Protein AF-A0A9D0NXU1-F1 (afdb_monomer_lite)

Sequence (115 aa):
MSVPAAFAGVILIWSTTPLAIQWSSEGGGYLFGVTARMALGLLFCLLAIRFTGVAMPWHGRARGTYLAAGLGIYGSMSLVYWGAQYVPSGWIAVLFGLSPLVTSIFAALWLTEQS

Secondary structure (DSSP, 8-state):
--HHHHHHHHHHHHHHHHHHHHHHHTTTHHHHHHHHHHHHHHHHHHHHHHHHT-----SHHHHHHHHHHHHHHHHHHHHHHHHTTTS-HHHHHHHHHHHHHHHHHHHHHHT----

Radius of gyration: 16.45 Å; chains: 1; bounding box: 38×28×47 Å

pLDDT: mean 90.26, std 7.22, range [52.94, 97.19]

Foldseek 3Di:
DPPVVVLVVQLVCLLCVLVQLLVLCPPPHNLRSLVVVLVVVVVVVVVVCVVVVDDQDPDPVSVVVCCVVSVVVSVVSSVSSVVSVPDPSNVSSVVRSCVVVVVVVCCVVPVVDDD

Structure (mmCIF, N/CA/C/O backbone):
data_AF-A0A9D0NXU1-F1
#
_entry.id   AF-A0A9D0NXU1-F1
#
loop_
_atom_site.group_PDB
_atom_site.id
_atom_site.type_symbol
_atom_site.label_atom_id
_atom_site.label_alt_id
_atom_site.label_comp_id
_atom_site.label_asym_id
_atom_site.label_entity_id
_atom_site.label_seq_id
_atom_site.pdbx_PDB_ins_code
_atom_site.Cartn_x
_atom_site.Cartn_y
_atom_site.Cartn_z
_atom_site.occupancy
_atom_site.B_iso_or_equiv
_atom_site.auth_seq_id
_atom_site.auth_comp_id
_atom_site.auth_asym_id
_atom_site.auth_atom_id
_atom_site.pdbx_PDB_model_num
ATOM 1 N N . MET A 1 1 ? -1.950 -15.961 18.280 1.00 65.00 1 MET A N 1
ATOM 2 C CA . MET A 1 1 ? -1.006 -16.126 17.149 1.00 65.00 1 MET A CA 1
ATOM 3 C C . MET A 1 1 ? 0.394 -15.858 17.671 1.00 65.00 1 MET A C 1
ATOM 5 O O . MET A 1 1 ? 0.531 -14.957 18.487 1.00 65.00 1 MET A O 1
ATOM 9 N N . SER A 1 2 ? 1.412 -16.625 17.276 1.00 87.12 2 SER A N 1
ATOM 10 C CA . SER A 1 2 ? 2.786 -16.320 17.688 1.00 87.12 2 SER A CA 1
ATOM 11 C C . SER A 1 2 ? 3.266 -15.059 16.959 1.00 87.12 2 SER A C 1
ATOM 13 O O . SER A 1 2 ? 3.247 -14.998 15.730 1.00 87.12 2 SER A O 1
ATOM 15 N N . VAL A 1 3 ? 3.676 -14.038 17.719 1.00 84.69 3 VAL A N 1
ATOM 16 C CA . VAL A 1 3 ? 4.202 -12.765 17.187 1.00 84.69 3 VAL A CA 1
ATOM 17 C C . VAL A 1 3 ? 5.319 -12.993 16.150 1.00 84.69 3 VAL A C 1
ATOM 19 O O . VAL A 1 3 ? 5.245 -12.390 15.079 1.00 84.69 3 VAL A O 1
ATOM 22 N N . PRO A 1 4 ? 6.275 -13.928 16.358 1.00 86.94 4 PRO A N 1
ATOM 23 C CA . PRO A 1 4 ? 7.290 -14.232 15.348 1.00 86.94 4 PRO A CA 1
ATOM 24 C C . PRO A 1 4 ? 6.722 -14.761 14.026 1.00 86.94 4 PRO A C 1
ATOM 26 O O . PRO A 1 4 ? 7.233 -14.415 12.965 1.00 86.94 4 PRO A O 1
ATOM 29 N N . ALA A 1 5 ? 5.654 -15.567 14.055 1.00 89.19 5 ALA A N 1
ATOM 30 C CA . ALA A 1 5 ? 5.047 -16.090 12.831 1.00 89.19 5 ALA A CA 1
ATOM 31 C C . ALA A 1 5 ? 4.302 -14.998 12.055 1.00 89.19 5 ALA A C 1
ATOM 33 O O . ALA A 1 5 ? 4.381 -14.957 10.829 1.00 89.19 5 ALA A O 1
ATOM 34 N N . ALA A 1 6 ? 3.622 -14.085 12.759 1.00 87.50 6 ALA A N 1
ATOM 35 C CA . ALA A 1 6 ? 3.004 -12.920 12.131 1.00 87.50 6 ALA A CA 1
ATOM 36 C C . ALA A 1 6 ? 4.065 -12.024 11.471 1.00 87.50 6 ALA A C 1
ATOM 38 O O . ALA A 1 6 ? 3.914 -11.640 10.313 1.00 87.50 6 ALA A O 1
ATOM 39 N N . PHE A 1 7 ? 5.174 -11.767 12.170 1.00 85.44 7 PHE A N 1
ATOM 40 C CA . PHE A 1 7 ? 6.291 -10.979 11.653 1.00 85.44 7 PHE A CA 1
ATOM 41 C C . PHE A 1 7 ? 6.950 -11.630 10.427 1.00 85.44 7 PHE A C 1
ATOM 43 O O . PHE A 1 7 ? 7.138 -10.973 9.404 1.00 85.44 7 PHE A O 1
ATOM 50 N N . ALA A 1 8 ? 7.222 -12.937 10.481 1.00 87.50 8 ALA A N 1
ATOM 51 C CA . ALA A 1 8 ? 7.747 -13.689 9.343 1.00 87.50 8 ALA A CA 1
ATOM 52 C C . ALA A 1 8 ? 6.791 -13.654 8.139 1.00 87.50 8 ALA A C 1
ATOM 54 O O . ALA A 1 8 ? 7.231 -13.466 7.006 1.00 87.50 8 ALA A O 1
ATOM 55 N N . GLY A 1 9 ? 5.480 -13.769 8.379 1.00 90.62 9 GLY A N 1
ATOM 56 C CA . GLY A 1 9 ? 4.461 -13.639 7.338 1.00 90.62 9 GLY A CA 1
ATOM 57 C C . GLY A 1 9 ? 4.489 -12.267 6.663 1.00 90.62 9 GLY A C 1
ATOM 58 O O . GLY A 1 9 ? 4.495 -12.187 5.436 1.00 90.62 9 GLY A O 1
ATOM 59 N N . VAL A 1 10 ? 4.582 -11.189 7.448 1.00 88.62 10 VAL A N 1
ATOM 60 C CA . VAL A 1 10 ? 4.705 -9.824 6.914 1.00 88.62 10 VAL A CA 1
ATOM 61 C C . VAL A 1 10 ? 5.969 -9.679 6.069 1.00 88.62 10 VAL A C 1
ATOM 63 O O . VAL A 1 10 ? 5.880 -9.193 4.943 1.00 88.62 10 VAL A O 1
ATOM 66 N N . ILE A 1 11 ? 7.122 -10.166 6.544 1.00 87.12 11 ILE A N 1
ATOM 67 C CA . ILE A 1 11 ? 8.377 -10.130 5.776 1.00 87.12 11 ILE A CA 1
ATOM 68 C C . ILE A 1 11 ? 8.229 -10.866 4.444 1.00 87.12 11 ILE A C 1
ATOM 70 O O . ILE A 1 11 ? 8.640 -10.339 3.412 1.00 87.12 11 ILE A O 1
ATOM 74 N N . LEU A 1 12 ? 7.636 -12.061 4.432 1.00 88.88 12 LEU A N 1
ATOM 75 C CA . LEU A 1 12 ? 7.450 -12.837 3.202 1.00 88.88 12 LEU A CA 1
ATOM 76 C C . LEU A 1 12 ? 6.575 -12.094 2.184 1.00 88.88 12 LEU A C 1
ATOM 78 O O . LEU A 1 12 ? 6.933 -11.998 1.010 1.00 88.88 12 LEU A O 1
ATOM 82 N N . ILE A 1 13 ? 5.459 -11.511 2.627 1.00 90.75 13 ILE A N 1
ATOM 83 C CA . ILE A 1 13 ? 4.561 -10.748 1.747 1.00 90.75 13 ILE A CA 1
ATOM 84 C C . ILE A 1 13 ? 5.263 -9.480 1.238 1.00 90.75 13 ILE A C 1
ATOM 86 O O . ILE A 1 13 ? 5.169 -9.127 0.061 1.00 90.75 13 ILE A O 1
ATOM 90 N N . TRP A 1 14 ? 5.972 -8.767 2.110 1.00 88.44 14 TRP A N 1
ATOM 91 C CA . TRP A 1 14 ? 6.532 -7.453 1.793 1.00 88.44 14 TRP A CA 1
ATOM 92 C C . TRP A 1 14 ? 7.858 -7.522 1.038 1.00 88.44 14 TRP A C 1
ATOM 94 O O . TRP A 1 14 ? 8.139 -6.625 0.252 1.00 88.44 14 TRP A O 1
ATOM 104 N N . SER A 1 15 ? 8.626 -8.602 1.180 1.00 84.94 15 SER A N 1
ATOM 105 C CA . SER A 1 15 ? 9.829 -8.845 0.373 1.00 84.94 15 SER A CA 1
ATOM 106 C C . SER A 1 15 ? 9.507 -9.291 -1.056 1.00 84.94 15 SER A C 1
ATOM 108 O O . SER A 1 15 ? 10.231 -8.948 -1.986 1.00 84.94 15 SER A O 1
ATOM 110 N N . THR A 1 16 ? 8.394 -10.001 -1.259 1.00 90.00 16 THR A N 1
ATOM 111 C CA . THR A 1 16 ? 7.938 -10.432 -2.595 1.00 90.00 16 THR A CA 1
ATOM 112 C C . THR A 1 16 ? 7.116 -9.364 -3.319 1.00 90.00 16 THR A C 1
ATOM 114 O O . THR A 1 16 ? 7.011 -9.372 -4.545 1.00 90.00 16 THR A O 1
ATOM 117 N N . THR A 1 17 ? 6.578 -8.389 -2.582 1.00 92.44 17 THR A N 1
ATOM 118 C CA . THR A 1 17 ? 5.777 -7.296 -3.143 1.00 92.44 17 THR A CA 1
ATOM 119 C C . THR A 1 17 ? 6.524 -6.477 -4.214 1.00 92.44 17 THR A C 1
ATOM 121 O O . THR A 1 17 ? 5.940 -6.255 -5.274 1.00 92.44 17 THR A O 1
ATOM 124 N N . PRO A 1 18 ? 7.779 -6.029 -4.014 1.00 91.25 18 PRO A N 1
ATOM 125 C CA . PRO A 1 18 ? 8.499 -5.241 -5.016 1.00 91.25 18 PRO A CA 1
ATOM 126 C C . PRO A 1 18 ? 8.747 -5.972 -6.332 1.00 91.25 18 PRO A C 1
ATOM 128 O O . PRO A 1 18 ? 8.768 -5.335 -7.381 1.00 91.25 18 PRO A O 1
ATOM 131 N N . LEU A 1 19 ? 8.871 -7.300 -6.295 1.00 89.31 19 LEU A N 1
ATOM 132 C CA . LEU A 1 19 ? 8.969 -8.108 -7.508 1.00 89.31 19 LEU A CA 1
ATOM 133 C C . LEU A 1 19 ? 7.672 -8.019 -8.326 1.00 89.31 19 LEU A C 1
ATOM 135 O O . LEU A 1 19 ? 7.708 -7.747 -9.523 1.00 89.31 19 LEU A O 1
ATOM 139 N N . ALA A 1 20 ? 6.518 -8.142 -7.664 1.00 90.25 20 ALA A N 1
ATOM 140 C CA . ALA A 1 20 ? 5.218 -7.967 -8.309 1.00 90.25 20 ALA A CA 1
ATOM 141 C C . ALA A 1 20 ? 4.994 -6.528 -8.815 1.00 90.25 20 ALA A C 1
ATOM 143 O O . ALA A 1 20 ? 4.364 -6.331 -9.853 1.00 90.25 20 ALA A O 1
ATOM 144 N N . ILE A 1 21 ? 5.518 -5.516 -8.111 1.00 91.69 21 ILE A N 1
ATOM 145 C CA . ILE A 1 21 ? 5.493 -4.113 -8.565 1.00 91.69 21 ILE A CA 1
ATOM 146 C C . ILE A 1 21 ? 6.249 -3.972 -9.886 1.00 91.69 21 ILE A C 1
ATOM 148 O O . ILE A 1 21 ? 5.717 -3.392 -10.829 1.00 91.69 21 ILE A O 1
ATOM 152 N N . GLN A 1 22 ? 7.452 -4.541 -9.971 1.00 89.19 22 GLN A N 1
ATOM 153 C CA . GLN A 1 22 ? 8.268 -4.476 -11.177 1.00 89.19 22 GLN A CA 1
ATOM 154 C C . GLN A 1 22 ? 7.551 -5.148 -12.355 1.00 89.19 22 GLN A C 1
ATOM 156 O O . GLN A 1 22 ? 7.287 -4.483 -13.354 1.00 89.19 22 GLN A O 1
ATOM 161 N N . TRP A 1 23 ? 7.097 -6.394 -12.190 1.00 90.25 23 TRP A N 1
ATOM 162 C CA . TRP A 1 23 ? 6.380 -7.129 -13.240 1.00 90.25 23 TRP A CA 1
ATOM 163 C C . TRP A 1 23 ? 5.074 -6.465 -13.678 1.00 90.25 23 TRP A C 1
ATOM 165 O O . TRP A 1 23 ? 4.773 -6.415 -14.863 1.00 90.25 23 TRP A O 1
ATOM 175 N N . SER A 1 24 ? 4.290 -5.924 -12.743 1.00 89.00 24 SER A N 1
ATOM 176 C CA . SER A 1 24 ? 3.031 -5.242 -13.089 1.00 89.00 24 SER A CA 1
ATOM 177 C C . SER A 1 24 ? 3.233 -3.877 -13.752 1.00 89.00 24 SER A C 1
ATOM 179 O O . SER A 1 24 ? 2.297 -3.345 -14.349 1.00 89.00 24 SER A O 1
ATOM 181 N N . SER A 1 25 ? 4.434 -3.304 -13.649 1.00 86.81 25 SER A N 1
ATOM 182 C CA . SER A 1 25 ? 4.802 -2.062 -14.332 1.00 86.81 25 SER A CA 1
ATOM 183 C C . SER A 1 25 ? 5.339 -2.289 -15.751 1.00 86.81 25 SER A C 1
ATOM 185 O O . SER A 1 25 ? 5.397 -1.337 -16.535 1.00 86.81 25 SER A O 1
ATOM 187 N N . GLU A 1 26 ? 5.686 -3.532 -16.100 1.00 83.88 26 GLU A N 1
ATOM 188 C CA . GLU A 1 26 ? 6.110 -3.908 -17.447 1.00 83.88 26 GLU A CA 1
ATOM 189 C C . GLU A 1 26 ? 4.908 -3.849 -18.409 1.00 83.88 26 GLU A C 1
ATOM 191 O O . GLU A 1 26 ? 3.834 -4.395 -18.158 1.00 83.88 26 GLU A O 1
ATOM 196 N N . GLY A 1 27 ? 5.062 -3.124 -19.519 1.00 80.56 27 GLY A N 1
ATOM 197 C CA . GLY A 1 27 ? 4.018 -2.940 -20.533 1.00 80.56 27 GLY A CA 1
ATOM 198 C C . GLY A 1 27 ? 3.108 -1.730 -20.289 1.00 80.56 27 GLY A C 1
ATOM 199 O O . GLY A 1 27 ? 3.188 -0.756 -21.031 1.00 80.56 27 GLY A O 1
ATOM 200 N N . GLY A 1 28 ? 2.243 -1.776 -19.268 1.00 76.00 28 GLY A N 1
ATOM 201 C CA . GLY A 1 28 ? 1.191 -0.763 -19.031 1.00 76.00 28 GLY A CA 1
ATOM 202 C C . GLY A 1 28 ? 1.651 0.538 -18.354 1.00 76.00 28 GLY A C 1
ATOM 203 O O . GLY A 1 28 ? 0.867 1.479 -18.221 1.00 76.00 28 GLY A O 1
ATOM 204 N N . GLY A 1 29 ? 2.911 0.597 -17.913 1.00 87.31 29 GLY A N 1
ATOM 205 C CA . GLY A 1 29 ? 3.462 1.697 -17.124 1.00 87.31 29 GLY A CA 1
ATOM 206 C C . GLY A 1 29 ? 3.122 1.599 -15.632 1.00 87.31 29 GLY A C 1
ATOM 207 O O . GLY A 1 29 ? 2.196 0.905 -15.209 1.00 87.31 29 GLY A O 1
ATOM 208 N N . TYR A 1 30 ? 3.880 2.323 -14.805 1.00 90.06 30 TYR A N 1
ATOM 209 C CA . TYR A 1 30 ? 3.787 2.212 -13.344 1.00 90.06 30 TYR A CA 1
ATOM 210 C C . TYR A 1 30 ? 2.417 2.640 -12.788 1.00 90.06 30 TYR A C 1
ATOM 212 O O . TYR A 1 30 ? 1.928 2.037 -11.833 1.00 90.06 30 TYR A O 1
ATOM 220 N N . LEU A 1 31 ? 1.779 3.644 -13.408 1.00 93.69 31 LEU A N 1
ATOM 221 C CA . LEU A 1 31 ? 0.445 4.130 -13.041 1.00 93.69 31 LEU A CA 1
ATOM 222 C C . LEU A 1 31 ? -0.614 3.038 -13.206 1.00 93.69 31 LEU A C 1
ATOM 224 O O . LEU A 1 31 ? -1.414 2.823 -12.303 1.00 93.69 31 LEU A O 1
ATOM 228 N N . PHE A 1 32 ? -0.583 2.298 -14.315 1.00 93.50 32 PHE A N 1
ATOM 229 C CA . PHE A 1 32 ? -1.507 1.188 -14.520 1.00 93.50 32 PHE A CA 1
ATOM 230 C C . PHE A 1 32 ? -1.321 0.107 -13.450 1.00 93.50 32 PHE A C 1
ATOM 232 O O . PHE A 1 32 ? -2.298 -0.300 -12.822 1.00 93.50 32 PHE A O 1
ATOM 239 N N . GLY A 1 33 ? -0.073 -0.299 -13.187 1.00 93.94 33 GLY A N 1
ATOM 240 C CA . GLY A 1 33 ? 0.240 -1.304 -12.169 1.00 93.94 33 GLY A CA 1
ATOM 241 C C . GLY A 1 33 ? -0.273 -0.917 -10.776 1.00 93.94 33 GLY A C 1
ATOM 242 O O . GLY A 1 33 ? -0.975 -1.701 -10.128 1.00 93.94 33 GLY A O 1
ATOM 243 N N . VAL A 1 34 ? -0.005 0.318 -10.326 1.00 95.44 34 VAL A N 1
ATOM 244 C CA . VAL A 1 34 ? -0.477 0.786 -9.012 1.00 95.44 34 VAL A CA 1
ATOM 245 C C . VAL A 1 34 ? -1.997 0.922 -8.967 1.00 95.44 34 VAL A C 1
ATOM 247 O O . VAL A 1 34 ? -2.614 0.440 -8.015 1.00 95.44 34 VAL A O 1
ATOM 250 N N . THR A 1 35 ? -2.631 1.510 -9.987 1.00 95.44 35 THR A N 1
ATOM 251 C CA . THR A 1 35 ? -4.089 1.677 -10.015 1.00 95.44 35 THR A CA 1
ATOM 252 C C . THR A 1 35 ? -4.800 0.325 -10.048 1.00 95.44 35 THR A C 1
ATOM 254 O O . THR A 1 35 ? -5.734 0.122 -9.273 1.00 95.44 35 THR A O 1
ATOM 257 N N . ALA A 1 36 ? -4.333 -0.628 -10.860 1.00 94.44 36 ALA A N 1
ATOM 258 C CA . ALA A 1 36 ? -4.894 -1.975 -10.924 1.00 94.44 36 ALA A CA 1
ATOM 259 C C . ALA A 1 36 ? -4.777 -2.694 -9.574 1.00 94.44 36 ALA A C 1
ATOM 261 O O . ALA A 1 36 ? -5.766 -3.228 -9.068 1.00 94.44 36 ALA A O 1
ATOM 262 N N . ARG A 1 37 ? -3.601 -2.644 -8.933 1.00 94.12 37 ARG A N 1
ATOM 263 C CA . ARG A 1 37 ? -3.393 -3.238 -7.605 1.00 94.12 37 ARG A CA 1
ATOM 264 C C . ARG A 1 37 ? -4.333 -2.647 -6.555 1.00 94.12 37 ARG A C 1
ATOM 266 O O . ARG A 1 37 ? -4.892 -3.386 -5.747 1.00 94.12 37 ARG A O 1
ATOM 273 N N . MET A 1 38 ? -4.501 -1.328 -6.548 1.00 95.56 38 MET A N 1
ATOM 274 C CA . MET A 1 38 ? -5.342 -0.635 -5.568 1.00 95.56 38 MET A CA 1
ATOM 275 C C . MET A 1 38 ? -6.831 -0.902 -5.815 1.00 95.56 38 MET A C 1
ATOM 277 O O . MET A 1 38 ? -7.572 -1.137 -4.862 1.00 95.56 38 MET A O 1
ATOM 281 N N . ALA A 1 39 ? -7.260 -0.962 -7.078 1.00 96.25 39 ALA A N 1
ATOM 282 C CA . ALA A 1 39 ? -8.624 -1.331 -7.450 1.00 96.25 39 ALA A CA 1
ATOM 283 C C . ALA A 1 39 ? -8.954 -2.784 -7.071 1.00 96.25 39 ALA A C 1
ATOM 285 O O . ALA A 1 39 ? -10.013 -3.040 -6.499 1.00 96.25 39 ALA A O 1
ATOM 286 N N . LEU A 1 40 ? -8.035 -3.724 -7.319 1.00 95.94 40 LEU A N 1
ATOM 287 C CA . LEU A 1 40 ? -8.186 -5.118 -6.895 1.00 95.94 40 LEU A CA 1
ATOM 288 C C . LEU A 1 40 ? -8.257 -5.228 -5.371 1.00 95.94 40 LEU A C 1
ATOM 290 O O . LEU A 1 40 ? -9.147 -5.894 -4.853 1.00 95.94 40 LEU A O 1
ATOM 294 N N . GLY A 1 41 ? -7.372 -4.538 -4.646 1.00 95.06 41 GLY A N 1
ATOM 295 C CA . GLY A 1 41 ? -7.405 -4.498 -3.183 1.00 95.06 41 GLY A CA 1
ATOM 296 C C . GLY A 1 41 ? -8.732 -3.960 -2.645 1.00 95.06 41 GLY A C 1
ATOM 297 O O . GLY A 1 41 ? -9.331 -4.571 -1.763 1.00 95.06 41 GLY A O 1
ATOM 298 N N . LEU A 1 42 ? -9.239 -2.867 -3.224 1.00 95.00 42 LEU A N 1
ATOM 299 C CA . LEU A 1 42 ? -10.549 -2.318 -2.879 1.00 95.00 42 LEU A CA 1
ATOM 300 C C . LEU A 1 42 ? -11.669 -3.333 -3.135 1.00 95.00 42 LEU A C 1
ATOM 302 O O . LEU A 1 42 ? -12.502 -3.548 -2.258 1.00 95.00 42 LEU A O 1
ATOM 306 N N . LEU A 1 43 ? -11.670 -3.989 -4.299 1.00 97.00 43 LEU A N 1
ATOM 307 C CA . LEU A 1 43 ? -12.648 -5.022 -4.635 1.00 97.00 43 LEU A CA 1
ATOM 308 C C . LEU A 1 43 ? -12.614 -6.177 -3.625 1.00 97.00 43 LEU A C 1
ATOM 310 O O . LEU A 1 43 ? -13.658 -6.547 -3.093 1.00 97.00 43 LEU A O 1
ATOM 314 N N . PHE A 1 44 ? -11.429 -6.709 -3.310 1.00 96.56 44 PHE A N 1
ATOM 315 C CA . PHE A 1 44 ? -11.274 -7.779 -2.323 1.00 96.56 44 PHE A CA 1
ATOM 316 C C . PHE A 1 44 ? -11.753 -7.358 -0.932 1.00 96.56 44 PHE A C 1
ATOM 318 O O . PHE A 1 44 ? -12.471 -8.120 -0.287 1.00 96.56 44 PHE A O 1
ATOM 325 N N . CYS A 1 45 ? -11.427 -6.144 -0.482 1.00 94.19 45 CYS A N 1
ATOM 326 C CA . CYS A 1 45 ? -11.907 -5.618 0.795 1.00 94.19 45 CYS A CA 1
ATOM 327 C C . CYS A 1 45 ? -13.436 -5.485 0.823 1.00 94.19 45 CYS A C 1
ATOM 329 O O . CYS A 1 45 ? -14.063 -5.880 1.803 1.00 94.19 45 CYS A O 1
ATOM 331 N N . LEU A 1 46 ? -14.055 -4.980 -0.249 1.00 93.75 46 LEU A N 1
ATOM 332 C CA . LEU A 1 46 ? -15.513 -4.866 -0.346 1.00 93.75 46 LEU A CA 1
ATOM 333 C C . LEU A 1 46 ? -16.196 -6.239 -0.335 1.00 93.75 46 LEU A C 1
ATOM 335 O O . LEU A 1 46 ? -17.202 -6.417 0.353 1.00 93.75 46 LEU A O 1
ATOM 339 N N . LEU A 1 47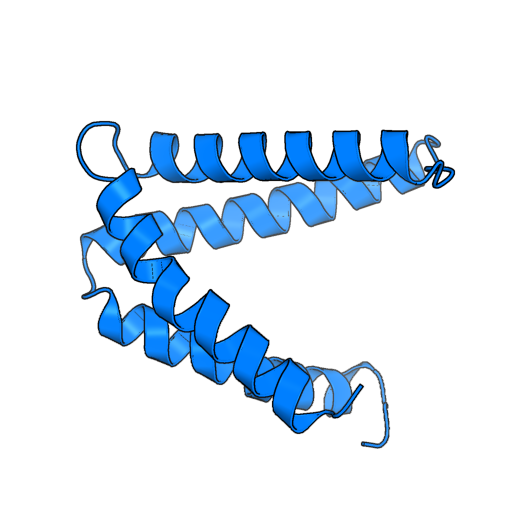 ? -15.633 -7.223 -1.041 1.00 96.19 47 LEU A N 1
ATOM 340 C CA . LEU A 1 47 ? -16.112 -8.606 -1.007 1.00 96.19 47 LEU A CA 1
ATOM 341 C C . LEU A 1 47 ? -15.966 -9.209 0.394 1.00 96.19 47 LEU A C 1
ATOM 343 O O . LEU A 1 47 ? -16.915 -9.797 0.906 1.00 96.19 47 LEU A O 1
ATOM 347 N N . ALA A 1 48 ? -14.822 -9.016 1.051 1.00 95.62 48 ALA A N 1
ATOM 348 C CA . ALA A 1 48 ? -14.594 -9.494 2.410 1.00 95.62 48 ALA A CA 1
ATOM 349 C C . ALA A 1 48 ? -15.599 -8.887 3.398 1.00 95.62 48 ALA A C 1
ATOM 351 O O . ALA A 1 48 ? -16.214 -9.626 4.164 1.00 95.62 48 ALA A O 1
ATOM 352 N N . ILE A 1 49 ? -15.843 -7.574 3.337 1.00 94.69 49 ILE A N 1
ATOM 353 C CA . ILE A 1 49 ? -16.876 -6.895 4.139 1.00 94.69 49 ILE A CA 1
ATOM 354 C C . ILE A 1 49 ? -18.254 -7.506 3.860 1.00 94.69 49 ILE A C 1
ATOM 356 O O . ILE A 1 49 ? -19.003 -7.813 4.786 1.00 94.69 49 ILE A O 1
ATOM 360 N N . ARG A 1 50 ? -18.577 -7.748 2.584 1.00 93.81 50 ARG A N 1
ATOM 361 C CA . ARG A 1 50 ? -19.859 -8.327 2.167 1.00 93.81 50 ARG A CA 1
ATOM 362 C C . ARG A 1 50 ? -20.068 -9.763 2.656 1.00 93.81 50 ARG A C 1
ATOM 364 O O . ARG A 1 50 ? -21.210 -10.116 2.949 1.00 93.81 50 ARG A O 1
ATOM 371 N N . PHE A 1 51 ? -19.014 -10.577 2.722 1.00 96.69 51 PHE A N 1
ATOM 372 C CA . PHE A 1 51 ? -19.084 -11.965 3.195 1.00 96.69 51 PHE A CA 1
ATOM 373 C C . PHE A 1 51 ? -19.022 -12.088 4.719 1.00 96.69 51 PHE A C 1
ATOM 375 O O . PHE A 1 51 ? -19.646 -12.981 5.281 1.00 96.69 51 PHE A O 1
ATOM 382 N N . THR A 1 52 ? -18.301 -11.191 5.391 1.00 95.81 52 THR A N 1
ATOM 383 C CA . THR A 1 52 ? -18.190 -11.172 6.860 1.00 95.81 52 THR A CA 1
ATOM 384 C C . THR A 1 52 ? -19.343 -10.433 7.536 1.00 95.81 52 THR A C 1
ATOM 386 O O . THR A 1 52 ? -19.533 -10.574 8.740 1.00 95.81 52 THR A O 1
ATOM 389 N N . GLY A 1 53 ? -20.124 -9.651 6.783 1.00 91.19 53 GLY A N 1
ATOM 390 C CA . GLY A 1 53 ? -21.258 -8.895 7.316 1.00 91.19 53 GLY A CA 1
ATOM 391 C C . GLY A 1 53 ? -20.844 -7.734 8.222 1.00 91.19 53 GLY A C 1
ATOM 392 O O . GLY A 1 53 ? -21.653 -7.263 9.018 1.00 91.19 53 GLY A O 1
ATOM 393 N N . VAL A 1 54 ? -19.593 -7.271 8.126 1.00 91.88 54 VAL A N 1
ATOM 394 C CA . VAL A 1 54 ? -19.089 -6.156 8.935 1.00 91.88 54 VAL A CA 1
ATOM 395 C C . VAL A 1 54 ? -19.871 -4.885 8.600 1.00 91.88 54 VAL A C 1
ATOM 397 O O . VAL A 1 54 ? -19.904 -4.436 7.453 1.00 91.88 54 VAL A O 1
ATOM 400 N N . ALA A 1 55 ? -20.494 -4.283 9.613 1.00 89.69 55 ALA A N 1
ATOM 401 C CA . ALA A 1 55 ? -21.214 -3.026 9.459 1.00 89.69 55 ALA A CA 1
ATOM 402 C C . ALA A 1 55 ? -20.224 -1.874 9.225 1.00 89.69 55 ALA A C 1
ATOM 404 O O . ALA A 1 55 ? -19.463 -1.506 10.119 1.00 89.69 55 ALA A O 1
ATOM 405 N N . MET A 1 56 ? -20.239 -1.296 8.022 1.00 90.25 56 MET A N 1
ATOM 406 C CA . MET A 1 56 ? -19.393 -0.153 7.672 1.00 90.25 56 MET A CA 1
ATOM 407 C C . MET A 1 56 ? -20.142 1.168 7.924 1.00 90.25 56 MET A C 1
ATOM 409 O O . MET A 1 56 ? -21.224 1.366 7.368 1.00 90.25 56 MET A O 1
ATOM 413 N N . PRO A 1 57 ? -19.596 2.092 8.733 1.00 93.38 57 PRO A N 1
ATOM 414 C CA . PRO A 1 57 ? -20.173 3.423 8.894 1.00 93.38 57 PRO A CA 1
ATOM 415 C C . PRO A 1 57 ? -20.081 4.255 7.603 1.00 93.38 57 PRO A C 1
ATOM 417 O O . PRO A 1 57 ? -18.996 4.512 7.090 1.00 93.38 57 PRO A O 1
ATOM 420 N N . TRP A 1 58 ? -21.216 4.744 7.096 1.00 93.25 58 TRP A N 1
ATOM 421 C CA . TRP A 1 58 ? -21.281 5.514 5.837 1.00 93.25 58 TRP A CA 1
ATOM 422 C C . TRP A 1 58 ? -21.487 7.025 6.015 1.00 93.25 58 TRP A C 1
ATOM 424 O O . TRP A 1 58 ? -21.663 7.758 5.039 1.00 93.25 58 TRP A O 1
ATOM 434 N N . HIS A 1 59 ? -21.455 7.526 7.250 1.00 95.19 59 HIS A N 1
ATOM 435 C CA . HIS A 1 59 ? -21.607 8.956 7.519 1.00 95.19 59 HIS A CA 1
ATOM 436 C C . HIS A 1 59 ? -20.423 9.773 6.969 1.00 95.19 59 HIS A C 1
ATOM 438 O O . HIS A 1 59 ? -19.320 9.260 6.771 1.00 95.19 59 HIS A O 1
ATOM 444 N N . GLY A 1 60 ? -20.626 11.080 6.758 1.00 94.56 60 GLY A N 1
ATOM 445 C CA . GLY A 1 60 ? -19.652 11.954 6.085 1.00 94.56 60 GLY A CA 1
ATOM 446 C C . GLY A 1 60 ? -18.237 11.903 6.676 1.00 94.56 60 GLY A C 1
ATOM 447 O O . GLY A 1 60 ? -17.268 11.797 5.930 1.00 94.56 60 GLY A O 1
ATOM 448 N N . ARG A 1 61 ? -18.112 11.880 8.012 1.00 95.62 61 ARG A N 1
ATOM 449 C CA . ARG A 1 61 ? -16.805 11.747 8.688 1.00 95.62 61 ARG A CA 1
ATOM 450 C C . ARG A 1 61 ? -16.086 10.431 8.365 1.00 95.62 61 ARG A C 1
ATOM 452 O O . ARG A 1 61 ? -14.904 10.472 8.056 1.00 95.62 61 ARG A O 1
ATOM 459 N N . ALA A 1 62 ? -16.789 9.295 8.376 1.00 95.06 62 ALA A N 1
ATOM 460 C CA . ALA A 1 62 ? -16.193 7.993 8.073 1.00 95.06 62 ALA A CA 1
ATOM 461 C C . ALA A 1 62 ? -15.712 7.934 6.621 1.00 95.06 62 ALA A C 1
ATOM 463 O O . ALA A 1 62 ? -14.579 7.544 6.357 1.00 95.06 62 ALA A O 1
ATOM 464 N N . ARG A 1 63 ? -16.528 8.437 5.686 1.00 95.12 63 ARG A N 1
ATOM 465 C CA . ARG A 1 63 ? -16.136 8.566 4.275 1.00 95.12 63 ARG A CA 1
ATOM 466 C C . ARG A 1 63 ? -14.902 9.449 4.098 1.00 95.12 63 ARG A C 1
ATOM 468 O O . ARG A 1 63 ? -14.026 9.104 3.312 1.00 95.12 63 ARG A O 1
ATOM 475 N N . GLY A 1 64 ? -14.819 10.552 4.844 1.00 96.75 64 GLY A N 1
ATOM 476 C CA . GLY A 1 64 ? -13.636 11.412 4.880 1.00 96.75 64 GLY A CA 1
ATOM 477 C C . GLY A 1 64 ? -12.384 10.656 5.326 1.00 96.75 64 GLY A C 1
ATOM 478 O O . GLY A 1 64 ? -11.357 10.740 4.660 1.00 96.75 64 GLY A O 1
ATOM 479 N N . THR A 1 65 ? -12.480 9.849 6.387 1.00 95.81 65 THR A N 1
ATOM 480 C CA . THR A 1 65 ? -11.377 8.996 6.854 1.00 95.81 65 THR A CA 1
ATOM 481 C C . THR A 1 65 ? -10.971 7.957 5.808 1.00 95.81 65 THR A C 1
ATOM 483 O O . THR A 1 65 ? -9.779 7.780 5.566 1.00 95.81 65 THR A O 1
ATOM 486 N N . TYR A 1 66 ? -11.932 7.305 5.145 1.00 94.50 66 TYR A N 1
ATOM 487 C CA . TYR A 1 66 ? -11.645 6.318 4.097 1.00 94.50 66 TYR A CA 1
ATOM 488 C C . TYR A 1 66 ? -10.929 6.943 2.903 1.00 94.50 66 TYR A C 1
ATOM 490 O O . TYR A 1 66 ? -9.964 6.371 2.402 1.00 94.50 66 TYR A O 1
ATOM 498 N N . LEU A 1 67 ? -11.364 8.131 2.476 1.00 94.81 67 LEU A N 1
ATOM 499 C CA . LEU A 1 67 ? -10.712 8.866 1.396 1.00 94.81 67 LEU A CA 1
ATOM 500 C C . LEU A 1 67 ? -9.314 9.335 1.798 1.00 94.81 67 LEU A C 1
ATOM 502 O O . LEU A 1 67 ? -8.380 9.129 1.035 1.00 94.81 67 LEU A O 1
ATOM 506 N N . ALA A 1 68 ? -9.146 9.913 2.989 1.00 96.56 68 ALA A N 1
ATOM 507 C CA . ALA A 1 68 ? -7.845 10.389 3.453 1.00 96.56 68 ALA A CA 1
ATOM 508 C C . ALA A 1 68 ? -6.823 9.244 3.564 1.00 96.56 68 ALA A C 1
ATOM 510 O O . ALA A 1 68 ? -5.724 9.343 3.021 1.00 96.56 68 ALA A O 1
ATOM 511 N N . ALA A 1 69 ? -7.203 8.132 4.202 1.00 94.50 69 ALA A N 1
ATOM 512 C CA . ALA A 1 69 ? -6.341 6.959 4.324 1.00 94.50 69 ALA A CA 1
ATOM 513 C C . ALA A 1 69 ? -6.072 6.307 2.958 1.00 94.50 69 ALA A C 1
ATOM 515 O O . ALA A 1 69 ? -4.926 6.004 2.631 1.00 94.50 69 ALA A O 1
ATOM 516 N N . GLY A 1 70 ? -7.112 6.137 2.135 1.00 95.25 70 GLY A N 1
ATOM 517 C CA . GLY A 1 70 ? -6.997 5.538 0.807 1.00 95.25 70 GLY A CA 1
ATOM 518 C C . GLY A 1 70 ? -6.102 6.346 -0.133 1.00 95.25 70 GLY A C 1
ATOM 519 O O . GLY A 1 70 ? -5.227 5.776 -0.780 1.00 95.25 70 GLY A O 1
ATOM 520 N N . LEU A 1 71 ? -6.261 7.673 -0.166 1.00 96.12 71 LEU A N 1
ATOM 521 C CA . LEU A 1 71 ? -5.404 8.566 -0.949 1.00 96.12 71 LEU A CA 1
ATOM 522 C C . LEU A 1 71 ? -3.965 8.577 -0.426 1.00 96.12 71 LEU A C 1
ATOM 524 O O . LEU A 1 71 ? -3.038 8.582 -1.232 1.00 96.12 71 LEU A O 1
ATOM 528 N N . GLY A 1 72 ? -3.768 8.524 0.895 1.00 96.00 72 GLY A N 1
ATOM 529 C CA . GLY A 1 72 ? -2.438 8.400 1.493 1.00 96.00 72 GLY A CA 1
ATOM 530 C C . GLY A 1 72 ? -1.717 7.124 1.048 1.00 96.00 72 GLY A C 1
ATOM 531 O O . GLY A 1 72 ? -0.572 7.182 0.596 1.00 96.00 72 GLY A O 1
ATOM 532 N N . ILE A 1 73 ? -2.408 5.980 1.092 1.00 94.75 73 ILE A N 1
ATOM 533 C CA . ILE A 1 73 ? -1.869 4.691 0.632 1.00 94.75 73 ILE A CA 1
ATOM 534 C C . ILE A 1 73 ? -1.594 4.725 -0.876 1.00 94.75 73 ILE A C 1
ATOM 536 O O . ILE A 1 73 ? -0.515 4.320 -1.309 1.00 94.75 73 ILE A O 1
ATOM 540 N N . TYR A 1 74 ? -2.534 5.235 -1.676 1.00 96.25 74 TYR A N 1
ATOM 541 C CA . TYR A 1 74 ? -2.383 5.337 -3.128 1.00 96.25 74 TYR A CA 1
ATOM 542 C C . TYR A 1 74 ? -1.196 6.224 -3.523 1.00 96.25 74 TYR A C 1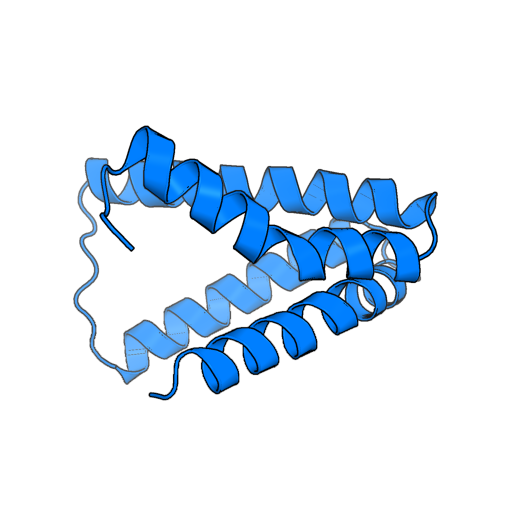
ATOM 544 O O . TYR A 1 74 ? -0.394 5.843 -4.377 1.00 96.25 74 TYR A O 1
ATOM 552 N N . GLY A 1 75 ? -1.054 7.388 -2.885 1.00 97.19 75 GLY A N 1
ATOM 553 C CA . GLY A 1 75 ? 0.049 8.315 -3.125 1.00 97.19 75 GLY A CA 1
ATOM 554 C C . GLY A 1 75 ? 1.399 7.705 -2.754 1.00 97.19 75 GLY A C 1
ATOM 555 O O . GLY A 1 75 ? 2.319 7.710 -3.570 1.00 97.19 75 GLY A O 1
ATOM 556 N N . SER A 1 76 ? 1.496 7.095 -1.567 1.00 94.25 76 SER A N 1
ATOM 557 C CA . SER A 1 76 ? 2.700 6.374 -1.132 1.00 94.25 76 SER A CA 1
ATOM 558 C C . SER A 1 76 ? 3.084 5.271 -2.121 1.00 94.25 76 SER A C 1
ATOM 560 O O . SER A 1 76 ? 4.226 5.218 -2.577 1.00 94.25 76 SER A O 1
ATOM 562 N N . MET A 1 77 ? 2.125 4.435 -2.527 1.00 94.94 77 MET A N 1
ATOM 563 C CA . MET A 1 77 ? 2.381 3.365 -3.490 1.00 94.94 77 MET A CA 1
ATOM 564 C C . MET A 1 77 ? 2.762 3.903 -4.866 1.00 94.94 77 MET A C 1
ATOM 566 O O . MET A 1 77 ? 3.632 3.329 -5.510 1.00 94.94 77 MET A O 1
ATOM 570 N N . SER A 1 78 ? 2.182 5.018 -5.309 1.00 96.00 78 SER A N 1
ATOM 571 C CA . SER A 1 78 ? 2.548 5.640 -6.587 1.00 96.00 78 SER A CA 1
ATOM 572 C C . SER A 1 78 ? 4.024 6.048 -6.608 1.00 96.00 78 SER A C 1
ATOM 574 O O . SER A 1 78 ? 4.713 5.789 -7.593 1.00 96.00 78 SER A O 1
ATOM 576 N N . LEU A 1 79 ? 4.537 6.599 -5.501 1.00 95.38 79 LEU A N 1
ATOM 577 C CA . LEU A 1 79 ? 5.959 6.929 -5.355 1.00 95.38 79 LEU A CA 1
ATOM 578 C C . LEU A 1 79 ? 6.847 5.680 -5.355 1.00 95.38 79 LEU A C 1
ATOM 580 O O . LEU A 1 79 ? 7.914 5.693 -5.963 1.00 95.38 79 LEU A O 1
ATOM 584 N N . VAL A 1 80 ? 6.404 4.590 -4.722 1.00 94.12 80 VAL A N 1
ATOM 585 C CA . VAL A 1 80 ? 7.132 3.310 -4.732 1.00 94.12 80 VAL A CA 1
ATOM 586 C C . VAL A 1 80 ? 7.199 2.732 -6.143 1.00 94.12 80 VAL A C 1
ATOM 588 O O . VAL A 1 80 ? 8.270 2.333 -6.587 1.00 94.12 80 VAL A O 1
ATOM 591 N N . TYR A 1 81 ? 6.075 2.711 -6.861 1.00 94.56 81 TYR A N 1
ATOM 592 C CA . TYR A 1 81 ? 5.998 2.237 -8.244 1.00 94.56 81 TYR A CA 1
ATOM 593 C C . TYR A 1 81 ? 6.867 3.072 -9.185 1.00 94.56 81 TYR A C 1
ATOM 595 O O . TYR A 1 81 ? 7.529 2.521 -10.060 1.00 94.56 81 TYR A O 1
ATOM 603 N N . TRP A 1 82 ? 6.904 4.389 -8.982 1.00 94.56 82 TRP A N 1
ATOM 604 C CA . TRP A 1 82 ? 7.793 5.273 -9.725 1.00 94.56 82 TRP A CA 1
ATOM 605 C C . TRP A 1 82 ? 9.270 5.002 -9.401 1.00 94.56 82 TRP A C 1
ATOM 607 O O . TRP A 1 82 ? 10.074 4.805 -10.307 1.00 94.56 82 TRP A O 1
ATOM 617 N N . GLY A 1 83 ? 9.631 4.895 -8.119 1.00 92.81 83 GLY A N 1
ATOM 618 C CA . GLY A 1 83 ? 10.996 4.573 -7.690 1.00 92.81 83 GLY A CA 1
ATOM 619 C C . GLY A 1 83 ? 11.478 3.195 -8.162 1.00 92.81 83 GLY A C 1
ATOM 620 O O . GLY A 1 83 ? 12.648 3.037 -8.511 1.00 92.81 83 GLY A O 1
ATOM 621 N N . ALA A 1 84 ? 10.574 2.216 -8.253 1.00 92.62 84 ALA A N 1
ATOM 622 C CA . ALA A 1 84 ? 10.856 0.870 -8.756 1.00 92.62 84 ALA A CA 1
ATOM 623 C C . ALA A 1 84 ? 11.294 0.832 -10.227 1.00 92.62 84 ALA A C 1
ATOM 625 O O . ALA A 1 84 ? 11.860 -0.168 -10.661 1.00 92.62 84 ALA A O 1
ATOM 626 N N . GLN A 1 8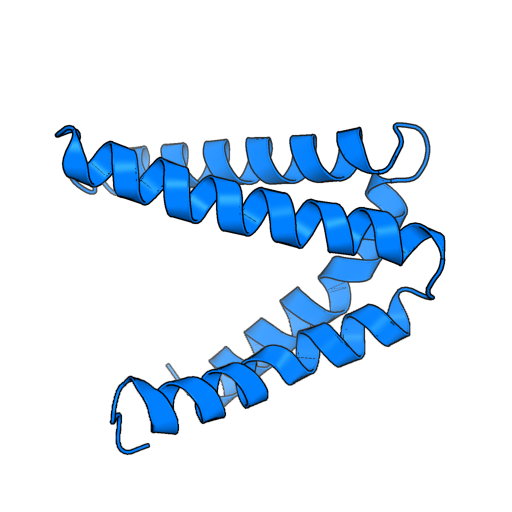5 ? 11.093 1.916 -10.984 1.00 91.19 85 GLN A N 1
ATOM 627 C CA . GLN A 1 85 ? 11.627 2.034 -12.342 1.00 91.19 85 GLN A CA 1
ATOM 628 C C . GLN A 1 85 ? 13.139 2.302 -12.369 1.00 91.19 85 GLN A C 1
ATOM 630 O O . GLN A 1 85 ? 13.785 2.046 -13.382 1.00 91.19 85 GLN A O 1
ATOM 635 N N . TYR A 1 86 ? 13.705 2.806 -11.270 1.00 92.31 86 TYR A N 1
ATOM 636 C CA . TYR A 1 86 ? 15.100 3.255 -11.202 1.00 92.31 86 TYR A CA 1
ATOM 637 C C . TYR A 1 86 ? 15.952 2.451 -10.217 1.00 92.31 86 TYR A C 1
ATOM 639 O O . TYR A 1 86 ? 17.178 2.498 -10.284 1.00 92.31 86 TYR A O 1
ATOM 647 N N . VAL A 1 87 ? 15.321 1.729 -9.290 1.00 92.56 87 VAL A N 1
ATOM 648 C CA . VAL A 1 87 ? 15.997 1.022 -8.197 1.00 92.56 87 VAL A CA 1
ATOM 649 C C . VAL A 1 87 ? 15.713 -0.478 -8.295 1.00 92.56 87 VAL A C 1
ATOM 651 O O . VAL A 1 87 ? 14.559 -0.857 -8.505 1.00 92.56 87 VAL A O 1
ATOM 654 N N . PRO A 1 88 ? 16.714 -1.360 -8.098 1.00 92.44 88 PRO A N 1
ATOM 655 C CA . PRO A 1 88 ? 16.477 -2.798 -8.104 1.00 92.44 88 PRO A CA 1
ATOM 656 C C . PRO A 1 88 ? 15.459 -3.213 -7.035 1.00 92.44 88 PRO A C 1
ATOM 658 O O . PRO A 1 88 ? 15.531 -2.779 -5.882 1.00 92.44 88 PRO A O 1
ATOM 661 N N . SER A 1 89 ? 14.558 -4.128 -7.392 1.00 89.81 89 SER A N 1
ATOM 662 C CA . SER A 1 89 ? 13.481 -4.607 -6.513 1.00 89.81 89 SER A CA 1
ATOM 663 C C . SER A 1 89 ? 13.984 -5.179 -5.182 1.00 89.81 89 SER A C 1
ATOM 665 O O . SER A 1 89 ? 13.309 -5.027 -4.166 1.00 89.81 89 SER A O 1
ATOM 667 N N . GLY A 1 90 ? 15.199 -5.740 -5.141 1.00 90.94 90 GLY A N 1
ATOM 668 C CA . GLY A 1 90 ? 15.833 -6.221 -3.907 1.00 90.94 90 GLY A CA 1
ATOM 669 C C . GLY A 1 90 ? 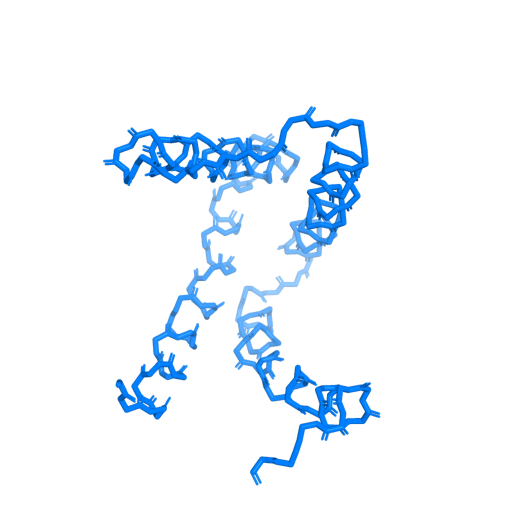16.075 -5.130 -2.854 1.00 90.94 90 GLY A C 1
ATOM 670 O O . GLY A 1 90 ? 15.887 -5.373 -1.666 1.00 90.94 90 GLY A O 1
ATOM 671 N N . TRP A 1 91 ? 16.419 -3.906 -3.264 1.00 92.88 91 TRP A N 1
ATOM 672 C CA . TRP A 1 91 ? 16.622 -2.792 -2.328 1.00 92.88 91 TRP A CA 1
ATOM 673 C C . TRP A 1 91 ? 15.293 -2.350 -1.722 1.00 92.88 91 TRP A C 1
ATOM 675 O O . TRP A 1 91 ? 15.179 -2.156 -0.512 1.00 92.88 91 TRP A O 1
ATOM 685 N N . ILE A 1 92 ? 14.260 -2.270 -2.561 1.00 92.12 92 ILE A N 1
ATOM 686 C CA . ILE A 1 92 ? 12.896 -1.961 -2.129 1.00 92.12 92 ILE A CA 1
ATOM 687 C C . ILE A 1 92 ? 12.390 -3.056 -1.180 1.00 92.12 92 ILE A C 1
ATOM 689 O O . ILE A 1 92 ? 11.776 -2.739 -0.166 1.00 92.12 92 ILE A O 1
ATOM 693 N N . ALA A 1 93 ? 12.702 -4.329 -1.448 1.00 90.12 93 ALA A N 1
ATOM 694 C CA . ALA A 1 93 ? 12.318 -5.463 -0.607 1.00 90.12 93 ALA A CA 1
ATOM 695 C C . ALA A 1 93 ? 12.940 -5.403 0.791 1.00 90.12 93 ALA A C 1
ATOM 697 O O . ALA A 1 93 ? 12.248 -5.681 1.768 1.00 90.12 93 ALA A O 1
ATOM 698 N N . VAL A 1 94 ? 14.207 -4.993 0.908 1.00 90.88 94 VAL A N 1
ATOM 699 C CA . VAL A 1 94 ? 14.855 -4.784 2.213 1.00 90.88 94 VAL A CA 1
ATOM 700 C C . VAL A 1 94 ? 14.191 -3.632 2.968 1.00 90.88 94 VAL A C 1
ATOM 702 O O . VAL A 1 94 ? 13.829 -3.799 4.131 1.00 90.88 94 VAL A O 1
ATOM 705 N N . LEU A 1 95 ? 13.961 -2.490 2.310 1.00 90.69 95 LEU A N 1
ATOM 706 C CA . LEU A 1 95 ? 13.290 -1.341 2.932 1.00 90.69 95 LEU A CA 1
ATOM 707 C C . LEU A 1 95 ? 11.885 -1.704 3.429 1.00 90.69 95 LEU A C 1
ATOM 709 O O . LEU A 1 95 ? 11.513 -1.380 4.556 1.00 90.69 95 LEU A O 1
ATOM 713 N N . PHE A 1 96 ? 11.121 -2.426 2.610 1.00 88.19 96 PHE A N 1
ATOM 714 C CA . PHE A 1 96 ? 9.793 -2.909 2.967 1.00 88.19 96 PHE A CA 1
ATOM 715 C C . PHE A 1 96 ? 9.859 -3.929 4.108 1.00 88.19 96 PHE A C 1
ATOM 717 O O . PHE A 1 96 ? 9.119 -3.792 5.078 1.00 88.19 96 PHE A O 1
ATOM 724 N N . GLY A 1 97 ? 10.772 -4.900 4.056 1.00 86.56 97 GLY A N 1
ATOM 725 C CA . GLY A 1 97 ? 10.950 -5.908 5.105 1.00 86.56 97 GLY A CA 1
ATOM 726 C C . GLY A 1 97 ? 11.338 -5.327 6.470 1.00 86.56 97 GLY A C 1
ATOM 727 O O . GLY A 1 97 ? 10.981 -5.899 7.496 1.00 86.56 97 GLY A O 1
ATOM 728 N N . LEU A 1 98 ? 12.009 -4.172 6.495 1.00 87.50 98 LEU A N 1
ATOM 729 C CA . LEU A 1 98 ? 12.374 -3.459 7.724 1.00 87.50 98 LEU A CA 1
ATOM 730 C C . LEU A 1 98 ? 11.297 -2.482 8.214 1.00 87.50 98 LEU A C 1
ATOM 732 O O . LEU A 1 98 ? 11.361 -2.023 9.355 1.00 87.50 98 LEU A O 1
ATOM 736 N N . SER A 1 99 ? 10.289 -2.165 7.399 1.00 87.88 99 SER A N 1
ATOM 737 C CA . SER A 1 99 ? 9.266 -1.187 7.779 1.00 87.88 99 SER A CA 1
ATOM 738 C C . SER A 1 99 ? 8.469 -1.537 9.050 1.00 87.88 99 SER A C 1
ATOM 740 O O . SER A 1 99 ? 8.196 -0.602 9.800 1.00 87.88 99 SER A O 1
ATOM 742 N N . PRO A 1 100 ? 8.196 -2.812 9.418 1.00 86.44 100 PRO A N 1
ATOM 743 C CA . PRO A 1 100 ? 7.580 -3.124 10.710 1.00 86.44 100 PRO A CA 1
ATOM 744 C C . PRO A 1 100 ? 8.417 -2.679 11.919 1.00 86.44 100 PRO A C 1
ATOM 746 O O . PRO A 1 100 ? 7.854 -2.258 12.926 1.00 86.44 100 PRO A O 1
ATOM 749 N N . LEU A 1 101 ? 9.754 -2.727 11.822 1.00 85.69 101 LEU A N 1
ATOM 750 C CA . LEU A 1 101 ? 10.642 -2.236 12.883 1.00 85.69 101 LEU A CA 1
ATOM 751 C C . LEU A 1 101 ? 10.494 -0.721 13.032 1.00 85.69 101 LEU A C 1
ATOM 753 O O . LEU A 1 101 ? 10.331 -0.208 14.136 1.00 85.69 101 LEU A O 1
ATOM 757 N N . VAL A 1 102 ? 10.465 -0.006 11.910 1.00 87.94 102 VAL A N 1
ATOM 758 C CA . VAL A 1 102 ? 10.241 1.443 11.897 1.00 87.94 102 VAL A CA 1
ATOM 759 C C . VAL A 1 102 ? 8.865 1.782 12.479 1.00 87.94 102 VAL A C 1
ATOM 761 O O . VAL A 1 102 ? 8.758 2.658 13.334 1.00 87.94 102 VAL A O 1
ATOM 764 N N . THR A 1 103 ? 7.817 1.047 12.096 1.00 88.19 103 THR A N 1
ATOM 765 C CA . THR A 1 103 ? 6.474 1.199 12.669 1.00 88.19 103 THR A CA 1
ATOM 766 C C . THR A 1 103 ? 6.461 0.945 14.175 1.00 88.19 103 THR A C 1
ATOM 768 O O . THR A 1 103 ? 5.826 1.716 1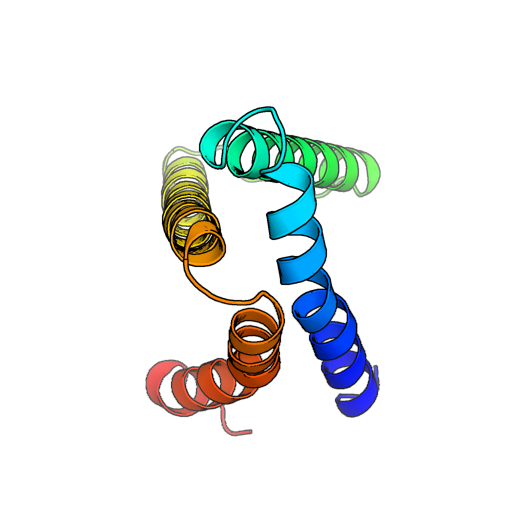4.887 1.00 88.19 103 THR A O 1
ATOM 771 N N . SER A 1 104 ? 7.187 -0.060 14.684 1.00 85.50 104 SER A N 1
ATOM 772 C CA . SER A 1 104 ? 7.269 -0.304 16.134 1.00 85.50 104 SER A CA 1
ATOM 773 C C . SER A 1 104 ? 7.925 0.848 16.898 1.00 85.50 104 SER A C 1
ATOM 775 O O . SER A 1 104 ? 7.454 1.210 17.973 1.00 85.50 104 SER A O 1
ATOM 777 N N . ILE A 1 105 ? 8.945 1.492 16.318 1.00 89.44 105 ILE A N 1
ATOM 778 C CA . ILE A 1 105 ? 9.578 2.675 16.915 1.00 89.44 105 ILE A CA 1
ATOM 779 C C . ILE A 1 105 ? 8.577 3.833 16.970 1.00 89.44 105 ILE A C 1
ATOM 781 O O . ILE A 1 105 ? 8.416 4.465 18.011 1.00 89.44 105 ILE A O 1
ATOM 785 N N . PHE A 1 106 ? 7.862 4.098 15.872 1.00 88.50 106 PHE A N 1
ATOM 786 C CA . PHE A 1 106 ? 6.844 5.151 15.851 1.00 88.50 106 PHE A CA 1
ATOM 787 C C . PHE A 1 106 ? 5.676 4.868 16.800 1.00 88.50 106 PHE A C 1
ATOM 789 O O . PHE A 1 106 ? 5.188 5.796 17.440 1.00 88.50 106 PHE A O 1
ATOM 796 N N . ALA A 1 107 ? 5.251 3.610 16.929 1.00 88.81 107 ALA A N 1
ATOM 797 C CA . ALA A 1 107 ? 4.220 3.213 17.883 1.00 88.81 107 ALA A CA 1
ATOM 798 C C . ALA A 1 107 ? 4.662 3.490 19.329 1.00 88.81 107 ALA A C 1
ATOM 800 O O . ALA A 1 107 ? 3.928 4.140 20.071 1.00 88.81 107 ALA A O 1
ATOM 801 N N . ALA A 1 108 ? 5.890 3.113 19.700 1.00 86.50 108 ALA A N 1
ATOM 802 C CA . ALA A 1 108 ? 6.431 3.391 21.030 1.00 86.50 108 ALA A CA 1
ATOM 803 C C . ALA A 1 108 ? 6.495 4.901 21.333 1.00 86.50 108 ALA A C 1
ATOM 805 O O . ALA A 1 108 ? 6.161 5.331 22.435 1.00 86.50 108 ALA A O 1
ATOM 806 N N . LEU A 1 109 ? 6.885 5.716 20.346 1.00 88.56 109 LEU A N 1
ATOM 807 C CA . LEU A 1 109 ? 7.021 7.167 20.513 1.00 88.56 109 LEU A CA 1
ATOM 808 C C . LEU A 1 109 ? 5.682 7.916 20.525 1.00 88.56 109 LEU A C 1
ATOM 810 O O . LEU A 1 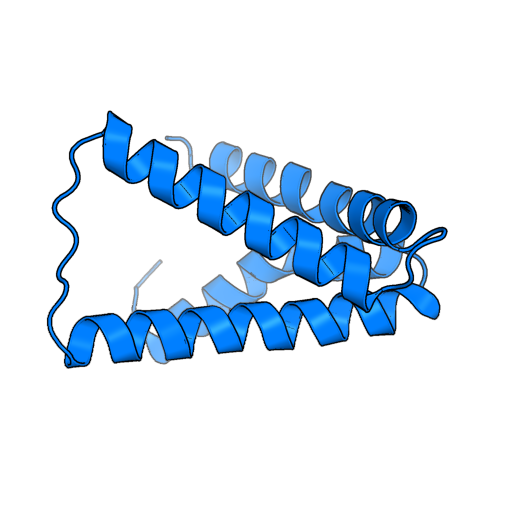109 ? 5.550 8.906 21.238 1.00 88.56 109 LEU A O 1
ATOM 814 N N . TRP A 1 110 ? 4.712 7.491 19.710 1.00 89.81 110 TRP A N 1
ATOM 815 C CA . TRP A 1 110 ? 3.497 8.270 19.440 1.00 89.81 110 TRP A CA 1
ATOM 816 C C . TRP A 1 110 ? 2.232 7.688 20.071 1.00 89.81 110 TRP A C 1
ATOM 818 O O . TRP A 1 110 ? 1.329 8.434 20.444 1.00 89.81 110 TRP A O 1
ATOM 828 N N . LEU A 1 111 ? 2.144 6.361 20.180 1.00 84.00 111 LEU A N 1
ATOM 829 C CA . LEU A 1 111 ? 0.982 5.666 20.743 1.00 84.00 111 LEU A CA 1
ATOM 830 C C . LEU A 1 111 ? 1.166 5.337 22.229 1.00 84.00 111 LEU A C 1
ATOM 832 O O . LEU A 1 111 ? 0.205 4.945 22.882 1.00 84.00 111 LEU A O 1
ATOM 836 N N . THR A 1 112 ? 2.361 5.562 22.792 1.00 74.00 112 THR A N 1
ATOM 837 C CA . THR A 1 112 ? 2.705 5.237 24.193 1.00 74.00 112 THR A CA 1
ATOM 838 C C . THR A 1 112 ? 2.415 3.768 24.547 1.00 74.00 112 THR A C 1
ATOM 840 O O . THR A 1 112 ? 2.186 3.429 25.708 1.00 74.00 112 THR A O 1
ATOM 843 N N . GLU A 1 113 ? 2.398 2.881 23.547 1.00 64.88 113 GLU A N 1
ATOM 844 C CA . GLU A 1 113 ? 2.251 1.441 23.748 1.00 64.88 113 GLU A CA 1
ATOM 845 C C . GLU A 1 113 ? 3.562 0.908 24.339 1.00 64.88 113 GLU A C 1
ATOM 847 O O . GLU A 1 113 ? 4.610 0.939 23.692 1.00 64.88 113 GLU A O 1
ATOM 852 N N . GLN A 1 114 ? 3.516 0.465 25.600 1.00 56.38 114 GLN A N 1
ATOM 853 C CA . GLN A 1 114 ? 4.621 -0.259 26.228 1.00 56.38 114 GLN A CA 1
ATOM 854 C C . GLN A 1 114 ? 4.641 -1.668 25.631 1.00 56.38 114 GLN A C 1
ATOM 856 O O . GLN A 1 114 ? 3.742 -2.465 25.899 1.00 56.38 114 GLN A O 1
ATOM 861 N N . SER A 1 115 ? 5.618 -1.921 24.762 1.00 52.94 115 SER A N 1
ATOM 862 C CA . SER A 1 115 ? 5.905 -3.233 24.172 1.00 52.94 115 SER A CA 1
ATOM 863 C C . SER A 1 115 ? 6.296 -4.266 25.219 1.00 52.94 115 SER A C 1
ATOM 865 O O . SER A 1 115 ? 7.158 -3.904 26.055 1.00 52.94 115 SER A O 1
#